Protein AF-I0GV75-F1 (afdb_monomer)

Organism: Selenomonas ruminantium subsp. lactilytica (strain NBRC 103574 / TAM6421) (NCBI:txid927704)

Radius of gyration: 12.89 Å; Cα contacts (8 Å, |Δi|>4): 145; chains: 1; bounding box: 31×34×33 Å

Mean predicted aligned error: 4.99 Å

Nearest PDB structures (foldseek):
  4ncj-assembly1_A  TM=3.753E-01  e=2.943E+00  Pyrococcus furiosus DSM 3638
  3qkt-assembly2_C  TM=3.860E-01  e=3.282E+00  Pyrococcus furiosus
  3vkm-assembly1_A  TM=2.865E-01  e=4.081E+00  Homo sapiens
  3qkt-assembly2_D  TM=3.531E-01  e=6.312E+00  Pyrococcus furiosus
  4ncj-assembly4_D  TM=3.669E-01  e=7.038E+00  Pyrococcus furiosus DSM 3638

Secondary structure (DSSP, 8-state):
--------EEEEEETTEEEEEEEEE-SSS-EEEEEEEETTEEPPPEEEE-EE-TT--EEEEETTEEEEGGGSEE-PPPP-

Sequence (80 aa):
MKQYNNFIGYYPMGPFCSLEVWDIEHGIDDKVVFRWVTSGESSRLTKSKIRYDEQGEPFFKTRGMSVSFNDVMRWSLPFN

Structure (mmCIF, N/CA/C/O backbone):
data_AF-I0GV75-F1
#
_entry.id   AF-I0GV75-F1
#
loop_
_atom_site.group_PDB
_atom_site.id
_atom_site.type_symbol
_atom_site.label_atom_id
_atom_site.label_alt_id
_atom_site.label_comp_id
_atom_site.label_asym_id
_atom_site.label_entity_id
_atom_site.label_seq_id
_atom_site.pdbx_PDB_ins_code
_atom_site.Cartn_x
_atom_site.Cartn_y
_atom_site.Cartn_z
_atom_site.occupancy
_atom_site.B_iso_or_equiv
_atom_site.auth_seq_id
_atom_site.auth_comp_id
_atom_site.auth_asym_id
_atom_site.auth_atom_id
_atom_site.pdbx_PDB_model_num
ATOM 1 N N . MET A 1 1 ? 11.396 -14.896 11.396 1.00 54.03 1 MET A N 1
ATOM 2 C CA . MET A 1 1 ? 10.749 -13.842 10.580 1.00 54.03 1 MET A CA 1
ATOM 3 C C . MET A 1 1 ? 9.508 -14.450 9.951 1.00 54.03 1 MET A C 1
ATOM 5 O O . MET A 1 1 ? 9.621 -15.556 9.442 1.00 54.03 1 MET A O 1
ATOM 9 N N . LYS A 1 2 ? 8.338 -13.801 10.047 1.00 64.38 2 LYS A N 1
ATOM 10 C CA . LYS A 1 2 ? 7.107 -14.289 9.400 1.00 64.38 2 LYS A CA 1
ATOM 11 C C . LYS A 1 2 ? 7.310 -14.218 7.883 1.00 64.38 2 LYS A C 1
ATOM 13 O O . LYS A 1 2 ? 7.739 -13.179 7.385 1.00 64.38 2 LYS A O 1
ATOM 18 N N . GLN A 1 3 ? 7.082 -15.323 7.184 1.00 66.00 3 GLN A N 1
ATOM 19 C CA . GLN A 1 3 ? 7.158 -15.372 5.727 1.00 66.00 3 GLN A CA 1
ATOM 20 C C . GLN A 1 3 ? 5.783 -14.996 5.167 1.00 66.00 3 GLN A C 1
ATOM 22 O O . GLN A 1 3 ? 4.780 -15.581 5.573 1.00 66.00 3 GLN A O 1
ATOM 27 N N . TYR A 1 4 ? 5.728 -13.999 4.286 1.00 73.44 4 TYR A N 1
ATOM 28 C CA . TYR A 1 4 ? 4.497 -13.596 3.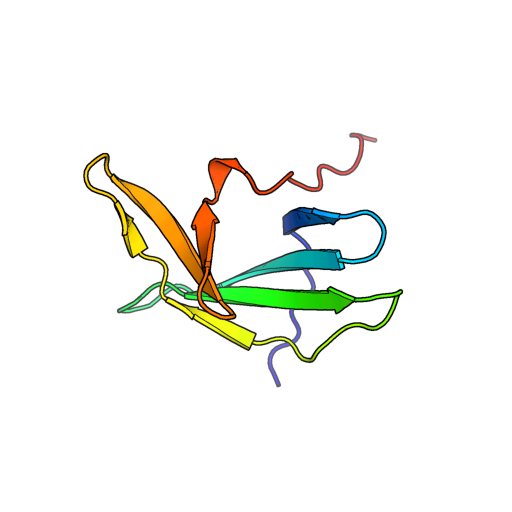608 1.00 73.44 4 TYR A CA 1
ATOM 29 C C . TYR A 1 4 ? 4.498 -14.237 2.225 1.00 73.44 4 TYR A C 1
ATOM 31 O O . TYR A 1 4 ? 5.332 -13.893 1.394 1.00 73.44 4 TYR A O 1
ATOM 39 N N . ASN A 1 5 ? 3.597 -15.192 2.007 1.00 69.75 5 ASN A N 1
ATOM 40 C CA . ASN A 1 5 ? 3.512 -15.953 0.755 1.00 69.75 5 ASN A CA 1
ATOM 41 C C . ASN A 1 5 ? 2.296 -15.562 -0.099 1.00 69.75 5 ASN A C 1
ATOM 43 O O . ASN A 1 5 ? 2.052 -16.190 -1.122 1.00 69.75 5 ASN A O 1
ATOM 47 N N . ASN A 1 6 ? 1.523 -14.556 0.319 1.00 80.81 6 ASN A N 1
ATOM 48 C CA . ASN A 1 6 ? 0.237 -14.231 -0.288 1.00 80.81 6 ASN A CA 1
ATOM 49 C C . ASN A 1 6 ? 0.279 -12.888 -1.023 1.00 80.81 6 ASN A C 1
ATOM 51 O O . ASN A 1 6 ? -0.231 -11.894 -0.530 1.00 80.81 6 ASN A O 1
ATOM 55 N N . PHE A 1 7 ? 0.905 -12.826 -2.194 1.00 88.44 7 PHE A N 1
ATOM 56 C CA . PHE A 1 7 ? 0.866 -11.601 -2.993 1.00 88.44 7 PHE A CA 1
ATOM 57 C C . PHE A 1 7 ? -0.590 -11.209 -3.317 1.00 88.44 7 PHE A C 1
ATOM 59 O O . PHE A 1 7 ? -1.300 -11.954 -3.988 1.00 88.44 7 PHE A O 1
ATOM 66 N N . ILE A 1 8 ? -1.032 -10.050 -2.820 1.00 91.31 8 ILE A N 1
ATOM 67 C CA . ILE A 1 8 ? -2.415 -9.567 -2.956 1.00 91.31 8 ILE A CA 1
ATOM 68 C C . ILE A 1 8 ? -2.574 -8.773 -4.251 1.00 91.31 8 ILE A C 1
ATOM 70 O O . ILE A 1 8 ? -3.595 -8.871 -4.932 1.00 91.31 8 ILE A O 1
ATOM 74 N N . GLY A 1 9 ? -1.586 -7.947 -4.584 1.00 93.31 9 GLY A N 1
ATOM 75 C CA . GLY A 1 9 ? -1.681 -7.043 -5.719 1.00 93.31 9 GLY A CA 1
ATOM 76 C C . GLY A 1 9 ? -0.603 -5.977 -5.726 1.00 93.31 9 GLY A C 1
ATOM 77 O O . GLY A 1 9 ? 0.291 -5.960 -4.878 1.00 93.31 9 GLY A O 1
ATOM 78 N N . TYR A 1 10 ? -0.695 -5.068 -6.688 1.00 94.00 10 TYR A N 1
ATOM 79 C CA . TYR A 1 10 ? 0.260 -3.980 -6.836 1.00 94.00 10 TYR A CA 1
ATOM 80 C C . TYR A 1 10 ? -0.412 -2.653 -7.177 1.00 94.00 10 TYR A C 1
ATOM 82 O O . TYR A 1 10 ? -1.457 -2.596 -7.817 1.00 94.00 10 TYR A O 1
ATOM 90 N N . TYR A 1 11 ? 0.235 -1.572 -6.764 1.00 94.25 11 TYR A N 1
ATOM 91 C CA . TYR A 1 11 ? -0.101 -0.206 -7.134 1.00 94.25 11 TYR A CA 1
ATOM 92 C C . TYR A 1 11 ? 1.012 0.337 -8.046 1.00 94.25 11 TYR A C 1
ATOM 94 O O . TYR A 1 11 ? 2.150 0.496 -7.583 1.00 94.25 11 TYR A O 1
ATOM 102 N N . PRO A 1 12 ? 0.759 0.556 -9.350 1.00 91.44 12 PRO A N 1
ATOM 103 C CA . PRO A 1 12 ? 1.760 1.099 -10.256 1.00 91.44 12 PRO A CA 1
ATOM 104 C C . PRO A 1 12 ? 1.884 2.611 -10.065 1.00 91.44 12 PRO A C 1
ATOM 106 O O . PRO A 1 12 ? 0.895 3.331 -9.991 1.00 91.44 12 PRO A O 1
ATOM 109 N N . MET A 1 13 ? 3.116 3.105 -10.050 1.00 88.75 13 MET A N 1
ATOM 110 C CA . MET A 1 13 ? 3.405 4.542 -9.998 1.00 88.75 13 MET A CA 1
ATOM 111 C C . MET A 1 13 ? 4.133 5.049 -11.241 1.00 88.75 13 MET A C 1
ATOM 113 O O . MET A 1 13 ? 4.312 6.250 -11.416 1.00 88.75 13 MET A O 1
ATOM 117 N N . GLY A 1 14 ? 4.575 4.137 -12.102 1.00 86.44 14 GLY A N 1
ATOM 118 C CA . GLY A 1 14 ? 5.268 4.438 -13.343 1.00 86.44 14 GLY A CA 1
ATOM 119 C C . GLY A 1 14 ? 5.934 3.188 -13.920 1.00 86.44 14 GLY A C 1
ATOM 120 O O . GLY A 1 14 ? 5.874 2.120 -13.309 1.00 86.44 14 GLY A O 1
ATOM 121 N N . PRO A 1 15 ? 6.614 3.312 -15.070 1.00 85.81 15 PRO A N 1
ATOM 122 C CA . PRO A 1 15 ? 7.187 2.173 -15.796 1.00 85.81 15 PRO A CA 1
ATOM 123 C C . PRO A 1 15 ? 8.243 1.388 -15.003 1.00 85.81 15 PRO A C 1
ATOM 125 O O . PRO A 1 15 ? 8.467 0.215 -15.275 1.00 85.81 15 PRO A O 1
ATOM 128 N N . PHE A 1 16 ? 8.873 2.018 -14.008 1.00 90.69 16 PHE A N 1
ATOM 129 C CA . PHE A 1 16 ? 9.940 1.416 -13.203 1.00 90.69 16 PHE A CA 1
ATOM 130 C C . PHE A 1 16 ? 9.679 1.517 -11.703 1.00 90.69 16 PHE A C 1
ATOM 132 O O . PHE A 1 16 ? 10.606 1.352 -10.919 1.00 90.69 16 PHE A O 1
ATOM 139 N N . CYS A 1 17 ? 8.458 1.848 -11.284 1.00 92.94 17 CYS A N 1
ATOM 140 C CA . CYS A 1 17 ? 8.146 2.020 -9.873 1.00 92.94 17 CYS A CA 1
ATOM 141 C C . CYS A 1 17 ? 6.755 1.480 -9.567 1.00 92.94 17 CYS A C 1
ATOM 143 O O . CYS A 1 17 ? 5.758 1.938 -10.131 1.00 92.94 17 CYS A O 1
ATOM 145 N N . SER A 1 18 ? 6.691 0.526 -8.651 1.00 94.38 18 SER A N 1
ATOM 146 C CA . SER A 1 18 ? 5.442 -0.007 -8.132 1.00 94.38 18 SER A CA 1
ATOM 147 C C . SER A 1 18 ? 5.555 -0.296 -6.642 1.00 94.38 18 SER A C 1
ATOM 149 O O . SER A 1 18 ? 6.637 -0.311 -6.043 1.00 94.38 18 SER A O 1
ATOM 151 N N . LEU A 1 19 ? 4.397 -0.509 -6.036 1.00 95.75 19 LEU A N 1
ATOM 15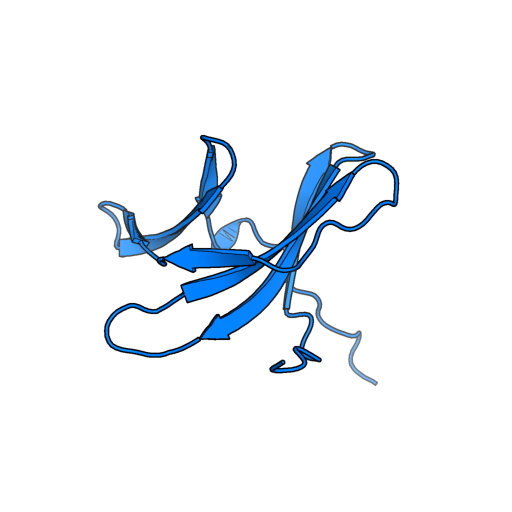2 C CA . LEU A 1 19 ? 4.271 -0.956 -4.667 1.00 95.75 19 LEU A CA 1
ATOM 153 C C . LEU A 1 19 ? 3.534 -2.287 -4.666 1.00 95.75 19 LEU A C 1
ATOM 155 O O . LEU A 1 19 ? 2.425 -2.380 -5.178 1.00 95.75 19 LEU A O 1
ATOM 159 N N . GLU A 1 20 ? 4.153 -3.311 -4.098 1.00 95.62 20 GLU A N 1
ATOM 160 C CA . GLU A 1 20 ? 3.555 -4.634 -3.965 1.00 95.62 20 GLU A CA 1
ATOM 161 C C . GLU A 1 20 ? 2.936 -4.798 -2.582 1.00 95.62 20 GLU A C 1
ATOM 163 O O . GLU A 1 20 ? 3.605 -4.568 -1.572 1.00 95.62 20 GLU A O 1
ATOM 168 N N . VAL A 1 21 ? 1.683 -5.241 -2.538 1.00 95.44 21 VAL A N 1
ATOM 169 C CA . VAL A 1 21 ? 0.914 -5.510 -1.322 1.00 95.44 21 VAL A CA 1
ATOM 170 C C . VAL A 1 21 ? 0.861 -7.020 -1.089 1.00 95.44 21 VAL A C 1
ATOM 172 O O . VAL A 1 21 ? 0.538 -7.786 -1.996 1.00 95.44 21 VAL A O 1
ATOM 175 N N . TRP A 1 22 ? 1.194 -7.448 0.128 1.00 94.88 22 TRP A N 1
ATOM 176 C CA . TRP A 1 22 ? 1.483 -8.851 0.457 1.00 94.88 22 TRP A CA 1
ATOM 177 C C . TRP A 1 22 ? 0.638 -9.435 1.585 1.00 94.88 22 TRP A C 1
ATOM 179 O O . TRP A 1 22 ? 0.524 -10.649 1.685 1.00 94.88 22 TRP A O 1
ATOM 189 N N . ASP A 1 23 ? 0.130 -8.622 2.504 1.00 93.69 23 ASP A N 1
ATOM 190 C CA . ASP A 1 23 ? -0.701 -9.130 3.597 1.00 93.69 23 ASP A CA 1
ATOM 191 C C . ASP A 1 23 ? -1.423 -7.984 4.304 1.00 93.69 23 ASP A C 1
ATOM 193 O O . ASP A 1 23 ? -1.030 -6.816 4.188 1.00 93.69 23 ASP A O 1
ATOM 197 N N . ILE A 1 24 ? -2.425 -8.343 5.101 1.00 93.50 24 ILE A N 1
ATOM 198 C CA . ILE A 1 24 ? -2.979 -7.486 6.144 1.00 93.50 24 ILE A CA 1
ATOM 199 C C . ILE A 1 24 ? -2.782 -8.202 7.478 1.00 93.50 24 ILE A C 1
ATOM 201 O O . ILE A 1 24 ? -3.267 -9.305 7.706 1.00 93.50 24 ILE A O 1
ATOM 205 N N . GLU A 1 25 ? -2.048 -7.566 8.384 1.00 94.31 25 GLU A N 1
ATOM 206 C CA . GLU A 1 25 ? -1.931 -8.030 9.758 1.00 94.31 25 GLU A CA 1
ATOM 207 C C . GLU A 1 25 ? -3.023 -7.409 10.612 1.00 94.31 25 GLU A C 1
ATOM 209 O O . GLU A 1 25 ? -3.011 -6.200 10.854 1.00 94.31 25 GLU A O 1
ATOM 214 N N . HIS A 1 26 ? -3.926 -8.258 11.094 1.00 92.56 26 HIS A N 1
ATOM 215 C CA . HIS A 1 26 ? -5.009 -7.851 11.977 1.00 92.56 26 HIS A CA 1
ATOM 216 C C . HIS A 1 26 ? -4.541 -7.682 13.427 1.00 92.56 26 HIS A C 1
ATOM 218 O O . HIS A 1 26 ? -3.710 -8.453 13.922 1.00 92.56 26 HIS A O 1
ATOM 224 N N . GLY A 1 27 ? -5.082 -6.683 14.122 1.00 90.62 27 GLY A N 1
ATOM 225 C CA . GLY A 1 27 ? -4.771 -6.406 15.526 1.00 90.62 27 GLY A CA 1
ATOM 226 C C . GLY A 1 27 ? -5.571 -5.230 16.085 1.00 90.62 27 GLY A C 1
ATOM 227 O O . GLY A 1 27 ? -6.637 -4.909 15.582 1.00 90.62 27 GLY A O 1
ATOM 228 N N . ILE A 1 28 ? -5.050 -4.565 17.127 1.00 90.56 28 ILE A N 1
ATOM 229 C CA . ILE A 1 28 ? -5.639 -3.300 17.624 1.00 90.56 28 ILE A CA 1
ATOM 230 C C . ILE A 1 28 ? -5.650 -2.251 16.505 1.00 90.56 28 ILE A C 1
ATOM 232 O O . ILE A 1 28 ? -6.616 -1.516 16.345 1.00 90.56 28 ILE A O 1
ATOM 236 N N . ASP A 1 29 ? -4.564 -2.220 15.735 1.00 93.44 29 ASP A N 1
ATOM 237 C CA . ASP A 1 29 ? -4.442 -1.440 14.516 1.00 93.44 29 ASP A CA 1
ATOM 238 C C . ASP A 1 29 ? -4.074 -2.383 13.377 1.00 93.44 29 ASP A C 1
ATOM 240 O O . ASP A 1 29 ? -2.961 -2.926 13.366 1.00 93.44 29 ASP A O 1
ATOM 244 N N . ASP A 1 30 ? -4.977 -2.526 12.412 1.00 95.56 30 ASP A N 1
ATOM 245 C CA . ASP A 1 30 ? -4.705 -3.287 11.200 1.00 95.56 30 ASP A CA 1
ATOM 246 C C . ASP A 1 30 ? -3.582 -2.623 10.395 1.00 95.56 30 ASP A C 1
ATOM 248 O O . ASP A 1 30 ? -3.508 -1.394 10.243 1.00 95.56 30 ASP A O 1
ATOM 252 N N . LYS A 1 31 ? -2.660 -3.446 9.894 1.00 96.69 31 LYS A N 1
ATOM 253 C CA . LYS A 1 31 ? -1.483 -2.989 9.151 1.00 96.69 31 LYS A CA 1
ATOM 254 C C . LYS A 1 31 ? -1.387 -3.694 7.819 1.00 96.69 31 LYS A C 1
ATOM 256 O O . LYS A 1 31 ? -1.413 -4.916 7.756 1.00 96.69 31 LYS A O 1
ATOM 261 N N . VAL A 1 32 ? -1.157 -2.924 6.767 1.00 96.06 32 VAL A N 1
ATOM 262 C CA . VAL A 1 32 ? -0.782 -3.478 5.471 1.00 96.06 32 VAL A CA 1
ATOM 263 C C . VAL A 1 32 ? 0.699 -3.822 5.461 1.00 96.06 32 VAL A C 1
ATOM 265 O O . VAL A 1 32 ? 1.529 -3.054 5.959 1.00 96.06 32 VAL A O 1
ATOM 268 N N . VAL A 1 33 ? 1.027 -4.966 4.873 1.00 96.56 33 VAL A N 1
ATOM 269 C CA . VAL A 1 33 ? 2.394 -5.403 4.601 1.00 96.56 33 VAL A CA 1
ATOM 270 C C . VAL A 1 33 ? 2.674 -5.193 3.122 1.00 96.56 33 VAL A C 1
ATOM 272 O O . VAL A 1 33 ? 1.940 -5.683 2.265 1.00 96.56 33 VAL A O 1
ATOM 275 N N . PHE A 1 34 ? 3.734 -4.453 2.816 1.00 96.19 34 PHE A N 1
ATOM 276 C CA . PHE A 1 34 ? 4.063 -4.085 1.444 1.00 96.19 34 PHE A CA 1
ATOM 277 C C . PHE A 1 34 ? 5.566 -3.899 1.238 1.00 96.19 34 PHE A C 1
ATOM 279 O O . PHE A 1 34 ? 6.337 -3.817 2.197 1.00 96.19 34 PHE A O 1
ATOM 286 N N . ARG A 1 35 ? 5.994 -3.787 -0.021 1.00 96.19 35 ARG A N 1
ATOM 287 C CA . ARG A 1 35 ? 7.349 -3.354 -0.396 1.00 96.19 35 ARG A CA 1
ATOM 288 C C . ARG A 1 35 ? 7.328 -2.479 -1.639 1.00 96.19 35 ARG A C 1
ATOM 290 O O . ARG A 1 35 ? 6.399 -2.537 -2.437 1.00 96.19 35 ARG A O 1
ATOM 297 N N . TRP A 1 36 ? 8.378 -1.686 -1.794 1.00 95.94 36 TRP A N 1
ATOM 298 C CA . TRP A 1 36 ? 8.636 -0.937 -3.015 1.00 95.94 36 TRP A CA 1
ATOM 299 C C . TRP A 1 36 ? 9.389 -1.804 -4.010 1.00 95.94 36 TRP A C 1
ATOM 301 O O . TRP A 1 36 ? 10.309 -2.524 -3.621 1.00 95.94 36 TRP A O 1
ATOM 311 N N . VAL A 1 37 ? 9.037 -1.675 -5.282 1.00 95.38 37 VAL A N 1
ATOM 312 C CA . VAL A 1 37 ? 9.807 -2.217 -6.396 1.00 95.38 37 VAL A CA 1
ATOM 313 C C . VAL A 1 37 ? 10.219 -1.050 -7.276 1.00 95.38 37 VAL A C 1
ATOM 315 O O . VAL A 1 37 ? 9.372 -0.325 -7.797 1.00 95.38 37 VAL A O 1
ATOM 318 N N . THR A 1 38 ? 11.523 -0.821 -7.404 1.00 95.00 38 THR A N 1
ATOM 319 C CA . THR A 1 38 ? 12.076 0.262 -8.224 1.00 95.00 38 THR A CA 1
ATOM 320 C C . THR A 1 38 ? 13.130 -0.306 -9.160 1.00 95.00 38 THR A C 1
ATOM 322 O O . THR A 1 38 ? 14.070 -0.944 -8.707 1.00 95.00 38 THR A O 1
ATOM 325 N N . SER A 1 39 ? 12.967 -0.100 -10.466 1.00 93.50 39 SER A N 1
ATOM 326 C CA . SER A 1 39 ? 13.887 -0.586 -11.506 1.00 93.50 39 SER A CA 1
ATOM 327 C C . SER A 1 39 ? 14.202 -2.088 -11.407 1.00 93.50 39 SER A C 1
ATOM 329 O O . SER A 1 39 ? 15.321 -2.513 -11.668 1.00 93.50 39 SER A O 1
ATOM 331 N N . GLY A 1 40 ? 13.212 -2.895 -11.009 1.00 89.62 40 GLY A N 1
ATOM 332 C CA . GLY A 1 40 ? 13.360 -4.343 -10.811 1.00 89.62 40 GLY A CA 1
ATOM 333 C C . GLY A 1 40 ? 13.923 -4.753 -9.445 1.00 89.62 40 GLY A C 1
ATOM 334 O O . GLY A 1 40 ? 13.891 -5.934 -9.106 1.00 89.62 40 GLY A O 1
ATOM 335 N N . GLU A 1 41 ? 14.373 -3.808 -8.621 1.00 94.56 41 GLU A N 1
ATOM 336 C CA . GLU A 1 41 ? 14.862 -4.086 -7.273 1.00 94.56 41 GLU A CA 1
ATOM 337 C C . GLU A 1 41 ? 13.733 -4.005 -6.246 1.00 94.56 41 GLU A C 1
ATOM 339 O O . GLU A 1 41 ? 12.998 -3.020 -6.166 1.00 94.56 41 GLU A O 1
ATOM 344 N N . SER A 1 42 ? 13.613 -5.047 -5.424 1.00 95.31 42 SER A N 1
ATOM 345 C CA . SER A 1 42 ? 12.645 -5.102 -4.329 1.00 95.31 42 SER A CA 1
ATOM 346 C C . SER A 1 42 ? 13.251 -4.583 -3.029 1.00 95.31 42 SER A C 1
ATOM 348 O O . SER A 1 42 ? 14.282 -5.074 -2.566 1.00 95.31 42 SER A O 1
ATOM 350 N N . SER A 1 43 ? 12.565 -3.651 -2.369 1.00 95.56 43 SER A N 1
ATOM 351 C CA . SER A 1 43 ? 12.889 -3.283 -0.995 1.00 95.56 43 SER A CA 1
ATOM 352 C C . SER A 1 43 ? 12.540 -4.414 -0.024 1.00 95.56 43 SER A C 1
ATOM 354 O O . SER A 1 43 ? 11.803 -5.353 -0.337 1.00 95.56 43 SER A O 1
ATOM 356 N N . ARG A 1 44 ? 13.000 -4.280 1.223 1.00 94.50 44 ARG A N 1
ATOM 357 C CA . ARG A 1 44 ? 12.481 -5.100 2.325 1.00 94.50 44 ARG A CA 1
ATOM 358 C C . ARG A 1 44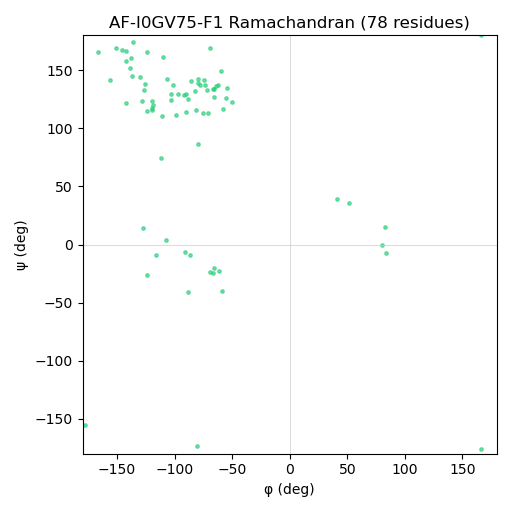 ? 10.977 -4.867 2.485 1.00 94.50 44 ARG A C 1
ATOM 360 O O . ARG A 1 44 ? 10.497 -3.756 2.240 1.00 94.50 44 ARG A O 1
ATOM 367 N N . LEU A 1 45 ? 10.268 -5.903 2.933 1.00 95.00 45 LEU A N 1
ATOM 368 C CA . LEU A 1 45 ? 8.889 -5.760 3.384 1.00 95.00 45 LEU A CA 1
ATOM 369 C C . LEU A 1 45 ? 8.841 -4.825 4.591 1.00 95.00 45 LEU A C 1
ATOM 371 O O . LEU A 1 45 ? 9.671 -4.901 5.499 1.00 95.00 45 LEU A O 1
ATOM 375 N N . THR A 1 46 ? 7.856 -3.945 4.581 1.00 95.56 46 THR A N 1
ATOM 376 C CA . THR A 1 46 ? 7.569 -2.995 5.646 1.00 95.56 46 THR A CA 1
ATOM 377 C C . THR A 1 46 ? 6.069 -2.963 5.912 1.00 95.56 46 THR A C 1
ATOM 379 O O . THR A 1 46 ? 5.288 -3.637 5.236 1.00 95.56 46 THR A O 1
ATOM 382 N N . LYS A 1 47 ? 5.670 -2.218 6.941 1.00 96.12 47 LYS A N 1
ATOM 383 C CA . LYS A 1 47 ? 4.290 -2.158 7.413 1.00 96.12 47 LYS A CA 1
ATOM 384 C C . LYS A 1 47 ? 3.833 -0.723 7.563 1.00 96.12 47 LYS A C 1
ATOM 386 O O . LYS A 1 47 ? 4.600 0.133 7.999 1.00 96.12 47 LYS A O 1
ATOM 391 N N . SER A 1 48 ? 2.566 -0.479 7.263 1.00 97.38 48 SER A N 1
ATOM 392 C CA . SER A 1 48 ? 1.914 0.799 7.544 1.00 97.38 48 SER A CA 1
ATOM 393 C C . SER A 1 48 ? 0.522 0.554 8.101 1.00 97.38 48 SER A C 1
ATOM 395 O O . SER A 1 48 ? -0.140 -0.410 7.729 1.00 97.38 48 SER A O 1
ATOM 397 N N . LYS A 1 49 ? 0.098 1.411 9.029 1.00 97.69 49 LYS A N 1
ATOM 398 C CA . LYS A 1 49 ? -1.246 1.359 9.610 1.00 97.69 49 LYS A CA 1
ATOM 399 C C . LYS A 1 49 ? -2.280 1.674 8.529 1.00 97.69 49 LYS A C 1
ATOM 401 O O . LYS A 1 49 ? -2.115 2.664 7.810 1.00 97.69 49 LYS A O 1
ATOM 406 N N . ILE A 1 50 ? -3.334 0.864 8.465 1.00 97.75 50 ILE A N 1
ATOM 407 C CA . ILE A 1 50 ? -4.515 1.145 7.651 1.00 97.75 50 ILE A CA 1
ATOM 408 C C . ILE A 1 50 ? -5.286 2.291 8.307 1.00 97.75 50 ILE A C 1
ATOM 410 O O . ILE A 1 50 ? -5.464 2.349 9.525 1.00 97.75 50 ILE A O 1
ATOM 414 N N . ARG A 1 51 ? -5.675 3.253 7.484 1.00 97.50 51 ARG A N 1
ATOM 415 C CA . ARG A 1 51 ? -6.434 4.445 7.846 1.00 97.50 51 ARG A CA 1
ATOM 416 C C . ARG A 1 51 ? -7.689 4.491 6.990 1.00 97.50 51 ARG A C 1
ATOM 418 O O . ARG A 1 51 ? -7.756 3.802 5.980 1.00 97.50 51 ARG A O 1
ATOM 425 N N . TYR A 1 52 ? -8.624 5.337 7.388 1.00 97.06 52 TYR A N 1
ATOM 426 C CA . TYR A 1 52 ? -9.867 5.571 6.670 1.00 97.06 52 TYR A CA 1
ATOM 427 C C . TYR A 1 52 ? -10.000 7.067 6.414 1.00 97.06 52 TYR A C 1
ATOM 429 O O . TYR A 1 52 ? -9.603 7.869 7.269 1.00 97.06 52 TYR A O 1
ATOM 437 N N . ASP A 1 53 ? -10.444 7.435 5.218 1.00 96.50 53 ASP A N 1
ATOM 438 C CA . ASP A 1 53 ? -10.774 8.821 4.892 1.00 96.50 53 ASP A CA 1
ATOM 439 C C . ASP A 1 53 ? -12.174 9.201 5.409 1.00 96.50 53 ASP A C 1
ATOM 441 O O . ASP A 1 53 ? -12.804 8.450 6.156 1.00 96.50 53 ASP A O 1
ATOM 445 N N . GLU A 1 54 ? -12.649 10.398 5.059 1.00 96.44 54 GLU A N 1
ATOM 446 C CA . GLU A 1 54 ? -13.952 10.912 5.505 1.00 96.44 54 GLU A CA 1
ATOM 447 C C . GLU A 1 54 ? -15.137 10.106 4.951 1.00 96.44 54 GLU A C 1
ATOM 449 O O . GLU A 1 54 ? -16.229 10.150 5.516 1.00 96.44 54 GLU A O 1
ATOM 454 N N . GLN A 1 55 ? -14.926 9.356 3.868 1.00 96.50 55 GLN A N 1
ATOM 455 C CA . GLN A 1 55 ? -15.913 8.481 3.243 1.00 96.50 55 GLN A CA 1
ATOM 456 C C . GLN A 1 55 ? -15.854 7.054 3.809 1.00 96.50 55 GLN A C 1
ATOM 458 O O . GLN A 1 55 ? -16.725 6.240 3.512 1.00 96.50 55 GLN A O 1
ATOM 463 N N . GLY A 1 56 ? -14.868 6.759 4.663 1.00 96.25 56 GLY A N 1
ATOM 464 C CA . GLY A 1 56 ? -14.645 5.430 5.219 1.00 96.25 56 GLY A CA 1
ATOM 465 C C . GLY A 1 56 ? -13.854 4.508 4.291 1.00 96.25 56 GLY A C 1
ATOM 466 O O . GLY A 1 56 ? -13.818 3.304 4.539 1.00 96.25 56 GLY A O 1
ATOM 467 N N . GLU A 1 57 ? -13.202 5.039 3.254 1.00 96.50 57 GLU A N 1
ATOM 468 C CA . GLU A 1 57 ? -12.410 4.234 2.327 1.00 96.50 57 GLU A CA 1
ATOM 469 C C . GLU A 1 57 ? -11.010 3.960 2.899 1.00 96.50 57 GLU A C 1
ATOM 471 O O . GLU A 1 57 ? -10.334 4.873 3.400 1.00 96.50 57 GLU A O 1
ATOM 476 N N . PRO A 1 58 ? -10.543 2.699 2.857 1.00 96.88 58 PRO A N 1
ATOM 477 C CA . PRO A 1 58 ? -9.262 2.337 3.429 1.00 96.88 58 PRO A CA 1
ATOM 478 C C . PRO A 1 58 ? -8.095 2.842 2.574 1.00 96.88 58 PRO A C 1
ATOM 480 O O . PRO A 1 58 ? -8.045 2.668 1.353 1.00 96.88 58 PRO A O 1
ATOM 483 N N . PHE A 1 59 ? -7.080 3.382 3.244 1.00 97.38 59 PHE A N 1
ATOM 484 C CA . PHE A 1 59 ? -5.811 3.782 2.643 1.00 97.38 59 PHE A CA 1
ATOM 485 C C . PHE A 1 59 ? -4.643 3.568 3.610 1.00 97.38 59 PHE A C 1
ATOM 487 O O . PHE A 1 59 ? -4.812 3.366 4.813 1.00 97.38 59 PHE A O 1
ATOM 494 N N . PHE A 1 60 ? -3.416 3.645 3.104 1.00 97.44 60 PHE A N 1
ATOM 495 C CA . PHE A 1 60 ? -2.212 3.648 3.935 1.00 97.44 60 PHE A CA 1
ATOM 496 C C . PHE A 1 60 ? -1.199 4.677 3.440 1.00 97.44 60 PHE A C 1
ATOM 498 O O . PHE A 1 60 ? -1.265 5.147 2.307 1.00 97.44 60 PHE A O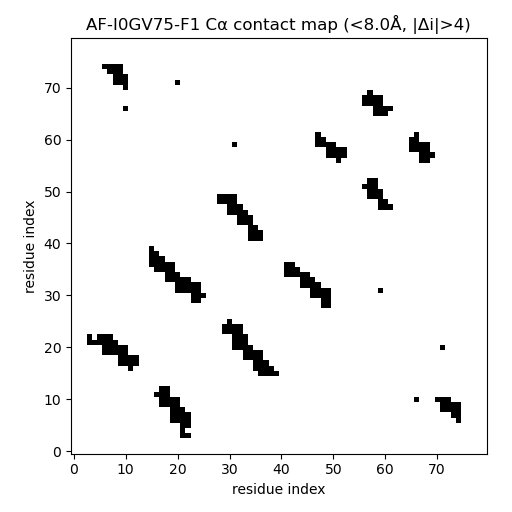 1
ATOM 505 N N . LYS A 1 61 ? -0.256 5.059 4.311 1.00 97.25 61 LYS A N 1
ATOM 506 C CA . LYS A 1 61 ? 0.791 6.035 3.977 1.00 97.25 61 LYS A CA 1
ATOM 507 C C . LYS A 1 61 ? 2.151 5.380 3.794 1.00 97.25 61 LYS A C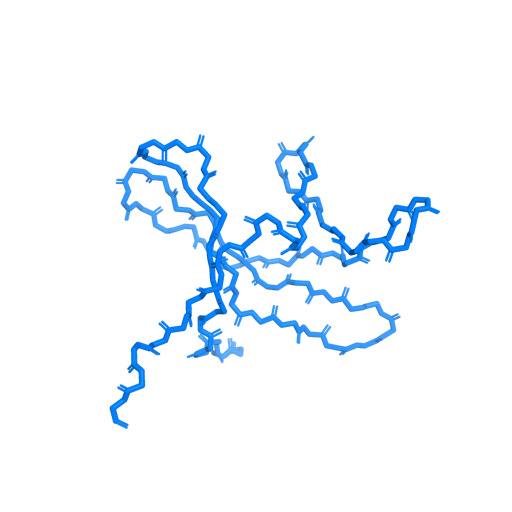 1
ATOM 509 O O . LYS A 1 61 ? 2.524 4.488 4.557 1.00 97.25 61 LYS A O 1
ATOM 514 N N . THR A 1 62 ? 2.910 5.878 2.828 1.00 96.00 62 THR A N 1
ATOM 515 C CA . THR A 1 62 ? 4.270 5.434 2.499 1.00 96.00 62 THR A CA 1
ATOM 516 C C . THR A 1 62 ? 4.999 6.567 1.782 1.00 96.00 62 THR A C 1
ATOM 518 O O . THR A 1 62 ? 4.364 7.288 1.032 1.00 96.00 62 THR A O 1
ATOM 521 N N . ARG A 1 63 ? 6.297 6.787 2.030 1.00 92.50 63 ARG A N 1
ATOM 522 C CA . ARG A 1 63 ? 7.124 7.825 1.358 1.00 92.50 63 ARG A CA 1
ATOM 523 C C . ARG A 1 63 ? 6.434 9.194 1.132 1.00 92.50 63 ARG A C 1
ATOM 525 O O . ARG A 1 63 ? 6.613 9.817 0.095 1.00 92.50 63 ARG A O 1
ATOM 532 N N . GLY A 1 64 ? 5.641 9.661 2.098 1.00 91.25 64 GLY A N 1
ATOM 533 C CA . GLY A 1 64 ? 4.938 10.951 2.017 1.00 91.25 64 GLY A CA 1
ATOM 534 C C . GLY A 1 64 ? 3.647 10.968 1.184 1.00 91.25 64 GLY A C 1
ATOM 535 O O . GLY A 1 64 ? 2.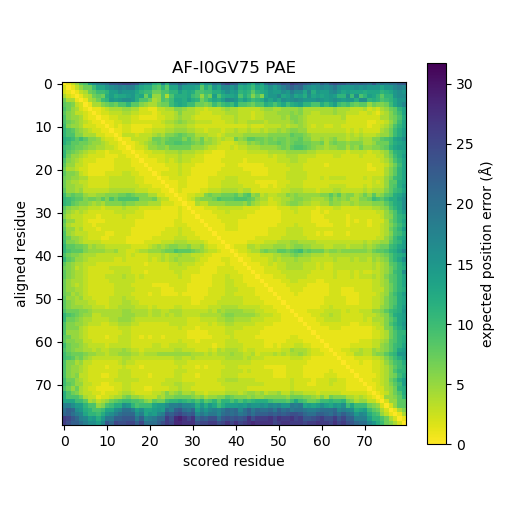990 12.001 1.143 1.00 91.25 64 GLY A O 1
ATOM 536 N N . MET A 1 65 ? 3.241 9.847 0.585 1.00 93.56 65 MET A N 1
ATOM 537 C CA . MET A 1 65 ? 1.988 9.710 -0.164 1.00 93.56 65 MET A CA 1
ATOM 538 C C . MET A 1 65 ? 0.963 8.829 0.560 1.00 93.56 65 MET A C 1
ATOM 540 O O . MET A 1 65 ? 1.310 8.042 1.448 1.00 93.56 65 MET A O 1
ATOM 544 N N . SER A 1 66 ? -0.299 8.966 0.153 1.00 95.69 66 SER A N 1
ATOM 545 C CA . SER A 1 66 ? -1.397 8.063 0.501 1.00 95.69 66 SER A CA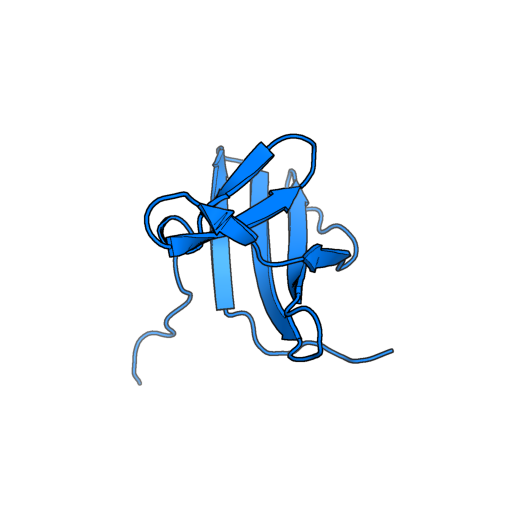 1
ATOM 546 C C . SER A 1 66 ? -1.663 7.122 -0.672 1.00 95.69 66 SER A C 1
ATOM 548 O O . SER A 1 66 ? -1.676 7.565 -1.816 1.00 95.69 66 SER A O 1
ATOM 550 N N . VAL A 1 67 ? -1.879 5.843 -0.382 1.00 96.12 67 VAL A N 1
ATOM 551 C CA . VAL A 1 67 ? -2.255 4.818 -1.361 1.00 96.12 67 VAL A CA 1
ATOM 552 C C . VAL A 1 67 ? -3.610 4.263 -0.945 1.00 96.12 67 VAL A C 1
ATOM 554 O O . VAL A 1 67 ? -3.725 3.696 0.147 1.00 96.12 67 VAL A O 1
ATOM 557 N N . SER A 1 68 ? -4.626 4.465 -1.785 1.00 95.88 68 SER A N 1
ATOM 558 C CA . SER A 1 68 ? -5.952 3.876 -1.588 1.00 95.88 68 SER A CA 1
ATOM 559 C C . SER A 1 68 ? -5.915 2.392 -1.931 1.00 95.88 68 SER A C 1
ATOM 561 O O . SER A 1 68 ? -5.273 1.988 -2.902 1.00 95.88 68 SER A O 1
ATOM 563 N N . PHE A 1 69 ? -6.622 1.568 -1.160 1.00 94.19 69 PHE A N 1
ATOM 564 C CA . PHE A 1 69 ? -6.758 0.149 -1.493 1.00 94.19 69 PHE A CA 1
ATOM 565 C C . PHE A 1 69 ? -7.564 -0.072 -2.777 1.00 94.19 69 PHE A C 1
ATOM 567 O O . PHE A 1 69 ? -7.353 -1.085 -3.441 1.00 94.19 69 PHE A O 1
ATOM 574 N N . ASN A 1 70 ? -8.434 0.868 -3.155 1.00 93.44 70 ASN A N 1
ATOM 575 C CA . ASN A 1 70 ? -9.197 0.789 -4.403 1.00 93.44 70 ASN A CA 1
ATOM 576 C C . ASN A 1 70 ? -8.310 0.961 -5.644 1.00 93.44 70 ASN A C 1
ATOM 578 O O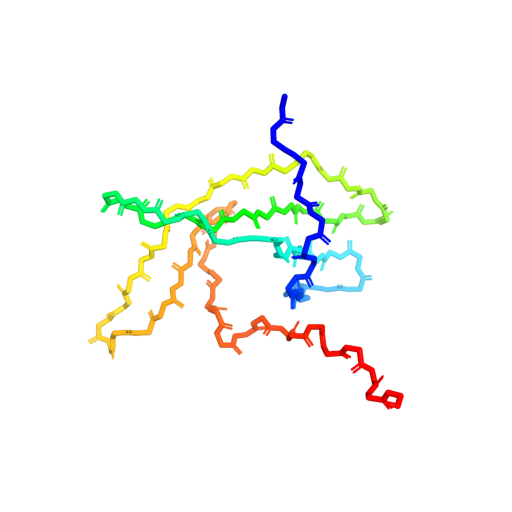 . ASN A 1 70 ? -8.644 0.440 -6.705 1.00 93.44 70 ASN A O 1
ATOM 582 N N . ASP A 1 71 ? -7.155 1.615 -5.500 1.00 93.75 71 ASP A N 1
ATOM 583 C CA . ASP A 1 71 ? -6.189 1.769 -6.590 1.00 93.75 71 ASP A CA 1
ATOM 584 C C . ASP A 1 71 ? -5.215 0.582 -6.692 1.00 93.75 71 ASP A C 1
ATOM 586 O O . ASP A 1 71 ? -4.432 0.483 -7.641 1.00 93.75 71 ASP A O 1
ATOM 590 N N . VAL A 1 72 ? -5.218 -0.325 -5.708 1.00 93.31 72 VAL A N 1
ATOM 591 C CA . VAL A 1 72 ? -4.387 -1.531 -5.739 1.00 93.31 72 VAL A CA 1
ATOM 592 C C . VAL A 1 72 ? -5.009 -2.520 -6.716 1.00 93.31 72 VAL A C 1
ATOM 594 O O . VAL A 1 72 ? -6.067 -3.100 -6.466 1.00 93.31 72 VAL A O 1
ATOM 597 N N . MET A 1 73 ? -4.308 -2.776 -7.818 1.00 90.38 73 MET A N 1
ATOM 598 C CA . MET A 1 73 ? -4.698 -3.811 -8.763 1.00 90.38 73 MET A CA 1
ATOM 599 C C . MET A 1 73 ? -4.464 -5.178 -8.140 1.00 90.38 73 MET A C 1
ATOM 601 O O . MET A 1 73 ? -3.326 -5.584 -7.884 1.00 90.38 73 MET A O 1
ATOM 605 N N . ARG A 1 74 ? -5.563 -5.888 -7.883 1.00 86.00 74 ARG A N 1
ATOM 606 C CA . ARG A 1 74 ? -5.522 -7.227 -7.303 1.00 86.00 74 ARG A CA 1
ATOM 607 C C . ARG A 1 74 ? -4.897 -8.204 -8.284 1.00 86.00 74 ARG A C 1
ATOM 609 O O . ARG A 1 74 ? -5.272 -8.264 -9.453 1.00 86.00 74 ARG A O 1
ATOM 616 N N . TRP A 1 75 ? -3.980 -9.009 -7.774 1.00 77.25 75 TRP A N 1
ATOM 617 C CA . TRP A 1 75 ? -3.440 -10.138 -8.503 1.00 77.25 75 TRP A CA 1
ATOM 618 C C . TRP A 1 75 ? -4.432 -11.298 -8.420 1.00 77.25 75 TRP A C 1
ATOM 620 O O . TRP A 1 75 ? -4.364 -12.139 -7.527 1.00 77.25 75 TRP A O 1
ATOM 630 N N . SER A 1 76 ? -5.400 -11.331 -9.332 1.00 67.81 76 SER A N 1
ATOM 631 C CA . SER A 1 76 ? -6.156 -12.555 -9.578 1.00 67.81 76 SER A CA 1
ATOM 632 C C . SER A 1 76 ? -5.321 -13.440 -10.496 1.00 67.81 76 SER A C 1
ATOM 634 O O . SER A 1 76 ? -5.072 -13.067 -11.644 1.00 67.81 76 SER A O 1
ATOM 636 N N . LEU A 1 77 ? -4.899 -14.612 -10.016 1.00 57.69 77 LEU A N 1
ATOM 637 C CA . LEU A 1 77 ? -4.494 -15.679 -10.931 1.00 57.69 77 LEU A CA 1
ATOM 638 C C . LEU A 1 77 ? -5.664 -15.917 -11.903 1.00 57.69 77 LEU A C 1
ATOM 640 O O . LEU A 1 77 ? -6.809 -15.956 -11.438 1.00 57.69 77 LEU A O 1
ATOM 644 N N . PRO A 1 78 ? -5.431 -16.040 -13.224 1.00 50.47 78 PRO A N 1
ATOM 645 C CA . PRO A 1 78 ? -6.482 -16.507 -14.115 1.00 50.47 78 PRO A CA 1
ATOM 646 C C . PRO A 1 78 ? -6.968 -17.850 -13.567 1.00 50.47 78 PRO A C 1
ATOM 648 O O . PRO A 1 78 ? -6.156 -18.727 -13.266 1.00 50.47 78 PRO A O 1
ATOM 651 N N . PHE A 1 79 ? -8.276 -17.959 -13.339 1.00 49.72 79 PHE A N 1
ATOM 652 C CA . PHE A 1 79 ? -8.910 -19.204 -12.926 1.00 49.72 79 PHE A CA 1
ATOM 653 C C . PHE A 1 79 ? -8.450 -20.327 -13.874 1.00 49.72 79 PHE A C 1
ATOM 655 O O . PHE A 1 79 ? -8.601 -20.184 -15.088 1.00 49.72 79 PHE A O 1
ATOM 662 N N . ASN A 1 80 ? -7.858 -21.389 -13.319 1.00 40.00 80 ASN A N 1
ATOM 663 C CA . ASN A 1 80 ? -7.678 -22.671 -14.008 1.00 40.00 80 ASN A CA 1
ATOM 66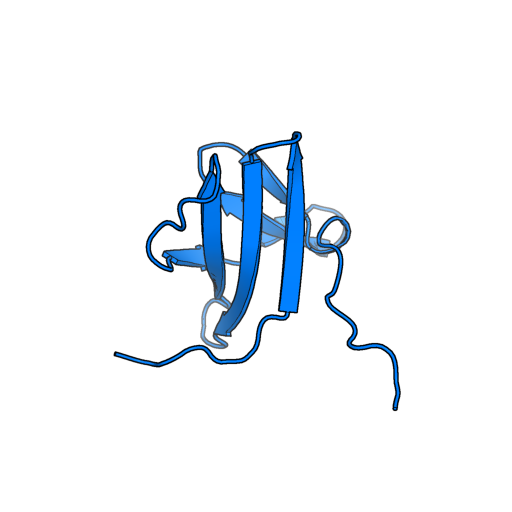4 C C . ASN A 1 80 ? -8.944 -23.507 -13.844 1.00 40.00 80 ASN A C 1
ATOM 666 O O . ASN A 1 80 ? -9.466 -23.530 -12.704 1.00 40.00 80 ASN A O 1
#

pLDDT: mean 89.47, std 12.45, range [40.0, 97.75]

Solvent-accessible surface area (backbone atoms only — not comparable to full-atom values): 4830 Å² total; per-residue (Å²): 131,91,82,80,86,48,71,47,26,38,33,80,76,54,100,50,32,36,36,41,36,34,49,73,49,81,62,100,66,40,25,42,30,31,30,47,33,48,76,88,44,72,52,72,79,46,75,31,59,60,43,62,53,99,87,64,52,52,28,34,60,55,100,93,42,79,47,51,57,87,66,38,46,65,58,72,74,81,87,128

Foldseek 3Di:
DDDQPAFFFWFDPDPFKIKTWGDWDDDPFIKTWIWIGGNNDTDDIDIFTWDADPVRFTWTDDPHDIDTPVNTDTDDDPDD